Protein AF-A0A7C0XG24-F1 (afdb_monomer)

pLDDT: mean 74.59, std 22.89, range [33.06, 97.62]

Foldseek 3Di:
DPVVVVVVVVVVVVVVVVVPPPDDDDDDPPDDDDDPWDKDWDWDWDDDPQKIKIKIFIAISVRQADFFDKDWDWDAPDPVRHPTDTQDIFTQHNRNIGIDIGRHDDD

Solvent-accessible surface area (backbone atoms only — not comparable to full-atom values): 6606 Å² total; per-residue (Å²): 128,71,71,60,56,58,56,51,52,55,54,55,53,58,53,57,63,67,69,61,78,68,90,60,85,77,81,74,89,89,72,85,85,81,82,77,77,57,64,45,76,47,78,47,75,49,74,59,89,55,40,34,41,37,42,34,38,32,23,41,65,90,65,47,52,41,53,77,42,80,44,78,42,65,47,49,76,47,95,89,56,46,74,68,42,81,75,49,69,34,54,16,37,87,74,4,39,22,71,45,80,43,75,57,78,84,131

Sequence (107 aa):
MRKTLIKVALIYLALLLVGTAIAAYWIYSSVIQVTVSDYTLTLSATTDGRLITLNATLKDPNGDPVNGTIIYFYNCTDINGSGRTQIGTNVTDLNGVAIFKWLAPKN

Secondary structure (DSSP, 8-state):
-HHHHHHHHHHHHHHHHHHTSSS--S-------------EEEEEEEEETTEEEEEEEEE-TTS-B--SPEEEEEE-SSTT--S-EEEEEEE--TTSEEEEEEEPPP-

Structure (mmCIF, N/CA/C/O backbone):
data_AF-A0A7C0XG24-F1
#
_entry.id   AF-A0A7C0XG24-F1
#
loop_
_atom_site.group_PDB
_atom_site.id
_atom_site.type_symbol
_atom_site.label_atom_id
_atom_site.label_alt_id
_atom_site.label_comp_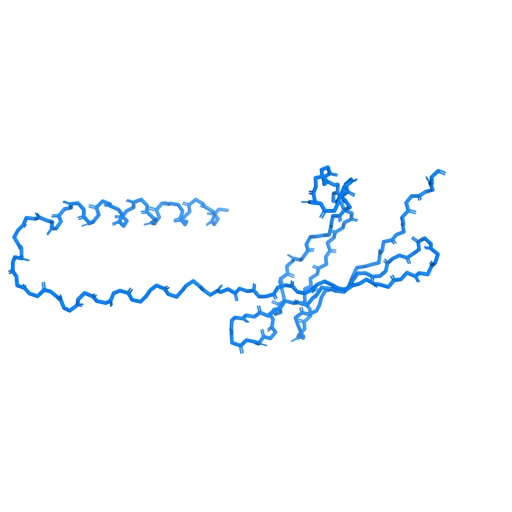id
_atom_site.label_asym_id
_atom_site.label_entity_id
_atom_site.label_seq_id
_atom_site.pdbx_PDB_ins_code
_atom_site.Cartn_x
_atom_site.Cartn_y
_atom_site.Cartn_z
_atom_site.occupancy
_atom_site.B_iso_or_equiv
_atom_site.auth_seq_id
_atom_site.auth_comp_id
_atom_site.auth_asym_id
_atom_site.auth_atom_id
_atom_site.pdbx_PDB_model_num
ATOM 1 N N . MET A 1 1 ? -20.820 -3.622 -7.088 1.00 46.75 1 MET A N 1
ATOM 2 C CA . MET A 1 1 ? -22.104 -2.932 -6.802 1.00 46.75 1 MET A CA 1
ATOM 3 C C . MET A 1 1 ? -22.109 -2.079 -5.512 1.00 46.75 1 MET A C 1
ATOM 5 O O . MET A 1 1 ? -23.112 -1.444 -5.230 1.00 46.75 1 MET A O 1
ATOM 9 N N . ARG A 1 2 ? -21.000 -1.963 -4.753 1.00 42.66 2 ARG A N 1
ATOM 10 C CA . ARG A 1 2 ? -20.964 -1.282 -3.433 1.00 42.66 2 ARG A CA 1
ATOM 11 C C . ARG A 1 2 ? -20.698 0.240 -3.465 1.00 42.66 2 ARG A C 1
ATOM 13 O O . ARG A 1 2 ? -21.010 0.928 -2.505 1.00 42.66 2 ARG A O 1
ATOM 20 N N . LYS A 1 3 ? -20.167 0.786 -4.570 1.00 33.06 3 LYS A N 1
ATOM 21 C CA . LYS A 1 3 ? -19.871 2.232 -4.715 1.00 33.06 3 LYS A CA 1
ATOM 22 C C . LYS A 1 3 ? -21.118 3.084 -4.993 1.00 33.06 3 LYS A C 1
ATOM 24 O O . LYS A 1 3 ? -21.174 4.240 -4.589 1.00 33.06 3 LYS A O 1
ATOM 29 N N . THR A 1 4 ? -22.120 2.507 -5.655 1.00 34.00 4 THR A N 1
ATOM 30 C CA . THR A 1 4 ? -23.380 3.183 -5.991 1.00 34.00 4 THR A CA 1
ATOM 31 C C . THR A 1 4 ? -24.246 3.390 -4.747 1.00 34.00 4 THR A C 1
ATOM 33 O O . THR A 1 4 ? -24.795 4.467 -4.565 1.00 34.00 4 THR A O 1
ATOM 36 N N . LEU A 1 5 ? -24.270 2.410 -3.835 1.00 37.75 5 LEU A N 1
ATOM 37 C CA . LEU A 1 5 ? -25.027 2.474 -2.577 1.00 37.75 5 LEU A CA 1
ATOM 38 C C . LEU A 1 5 ? -24.559 3.613 -1.649 1.00 37.75 5 LEU A C 1
ATOM 40 O O . LEU A 1 5 ? -25.393 4.302 -1.074 1.00 37.75 5 LEU A O 1
ATOM 44 N N . ILE A 1 6 ? -23.246 3.868 -1.560 1.00 38.12 6 ILE A N 1
ATOM 45 C CA . ILE A 1 6 ? -22.676 4.928 -0.701 1.00 38.12 6 ILE A CA 1
ATOM 46 C C . ILE A 1 6 ? -23.047 6.327 -1.217 1.00 38.12 6 ILE A C 1
ATOM 48 O O . ILE A 1 6 ? -23.435 7.195 -0.439 1.00 38.12 6 ILE A O 1
ATOM 52 N N . LYS A 1 7 ? -22.980 6.548 -2.538 1.00 33.97 7 LYS A N 1
ATOM 53 C CA . LYS A 1 7 ? -23.385 7.828 -3.145 1.00 33.97 7 LYS A CA 1
ATOM 54 C C . LYS A 1 7 ? -24.894 8.069 -3.043 1.00 33.97 7 LYS A C 1
ATOM 56 O O . LYS A 1 7 ? -25.303 9.194 -2.787 1.00 33.97 7 LYS A O 1
ATOM 61 N N . VAL A 1 8 ? -25.708 7.023 -3.213 1.00 37.03 8 VAL A N 1
ATOM 62 C CA . VAL A 1 8 ? -27.172 7.108 -3.080 1.00 37.03 8 VAL A CA 1
ATOM 63 C C . VAL A 1 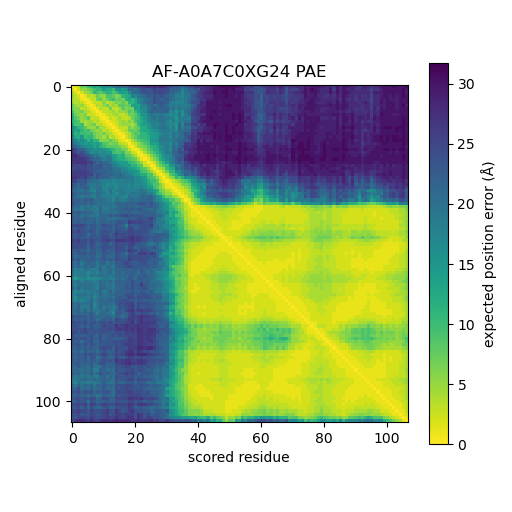8 ? -27.564 7.462 -1.639 1.00 37.03 8 VAL A C 1
ATOM 65 O O . VAL A 1 8 ? -28.377 8.361 -1.447 1.00 37.03 8 VAL A O 1
ATOM 68 N N . ALA A 1 9 ? -26.926 6.862 -0.628 1.00 41.25 9 ALA A N 1
ATOM 69 C CA . ALA A 1 9 ? -27.176 7.191 0.779 1.00 41.25 9 ALA A CA 1
ATOM 70 C C . ALA A 1 9 ? -26.854 8.661 1.132 1.00 41.25 9 ALA A C 1
ATOM 72 O O . ALA A 1 9 ? -27.623 9.305 1.843 1.00 41.25 9 ALA A O 1
ATOM 73 N N . LEU A 1 10 ? -25.764 9.219 0.587 1.00 42.34 10 LEU A N 1
ATOM 74 C CA . LEU A 1 10 ? -25.377 10.626 0.782 1.00 42.34 10 LEU A CA 1
ATOM 75 C C . LEU A 1 10 ? -26.389 11.619 0.179 1.00 42.34 10 LEU A C 1
ATOM 77 O O . LEU A 1 10 ? -26.642 12.669 0.765 1.00 42.34 10 LEU A O 1
ATOM 81 N N . ILE A 1 11 ? -26.994 11.285 -0.966 1.00 45.22 11 ILE A N 1
ATOM 82 C CA . ILE A 1 11 ? -27.991 12.138 -1.637 1.00 45.22 11 ILE A CA 1
ATOM 83 C C . ILE A 1 11 ? -29.333 12.127 -0.884 1.00 45.22 11 ILE A C 1
ATOM 85 O O . ILE A 1 11 ? -29.955 13.179 -0.734 1.00 45.22 11 ILE A O 1
ATOM 89 N N . TYR A 1 12 ? -29.758 10.975 -0.350 1.00 42.66 12 TYR A N 1
ATOM 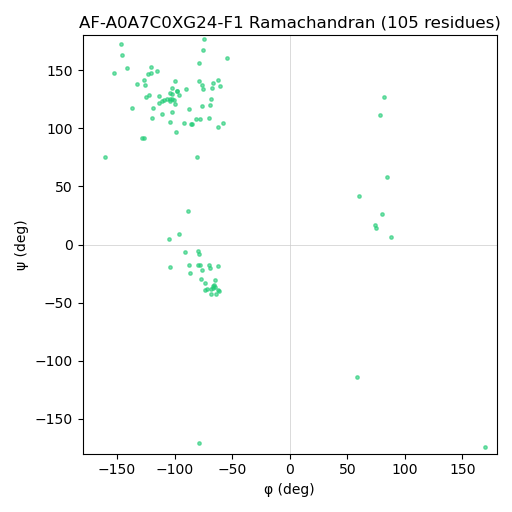90 C CA . TYR A 1 12 ? -30.974 10.893 0.474 1.00 42.66 12 TYR A CA 1
ATOM 91 C C . TYR A 1 12 ? -30.840 11.656 1.803 1.00 42.66 12 TYR A C 1
ATOM 93 O O . TYR A 1 12 ? -31.804 12.281 2.241 1.00 42.66 12 TYR A O 1
ATOM 101 N N . LEU A 1 13 ? -29.648 11.676 2.413 1.00 43.44 13 LEU A N 1
ATOM 102 C CA . LEU A 1 13 ? -29.382 12.440 3.638 1.00 43.44 13 LEU A CA 1
ATOM 103 C C . LEU A 1 13 ? -29.452 13.962 3.410 1.00 43.44 13 LEU A C 1
ATOM 105 O O . LEU A 1 13 ? -29.982 14.685 4.251 1.00 43.44 13 LEU A O 1
ATOM 109 N N . ALA A 1 14 ? -28.981 14.446 2.256 1.00 43.84 14 ALA A N 1
ATOM 110 C CA . ALA A 1 14 ? -29.064 15.863 1.900 1.00 43.84 14 ALA A CA 1
ATOM 111 C C . ALA A 1 14 ? -30.515 16.335 1.689 1.00 43.84 14 ALA A C 1
ATOM 113 O O . ALA A 1 14 ? -30.858 17.447 2.078 1.00 43.84 14 ALA A O 1
ATOM 114 N N . LEU A 1 15 ? -31.386 15.488 1.127 1.00 45.34 15 LEU A N 1
ATOM 115 C CA . LEU A 1 15 ? -32.804 15.817 0.935 1.00 45.34 15 LEU A CA 1
ATOM 116 C C . LEU A 1 15 ? -33.602 15.786 2.245 1.00 45.34 15 LEU A C 1
ATOM 118 O O . LEU A 1 15 ? -34.499 16.610 2.426 1.00 45.34 15 LEU A O 1
ATOM 122 N N . LEU A 1 16 ? -33.248 14.902 3.186 1.00 44.78 16 LEU A N 1
ATOM 123 C CA . LEU A 1 16 ? -33.883 14.871 4.507 1.00 44.78 16 LEU A CA 1
ATOM 124 C C . LEU A 1 16 ? -33.608 16.159 5.312 1.00 44.78 16 LEU A C 1
ATOM 126 O O . LEU A 1 16 ? -34.465 16.592 6.073 1.00 44.78 16 LEU A O 1
ATOM 130 N N . LEU A 1 17 ? -32.453 16.803 5.093 1.00 48.72 17 LEU A N 1
ATOM 131 C CA . LEU A 1 17 ? -32.067 18.063 5.745 1.00 48.72 17 LEU A CA 1
ATOM 132 C C . LEU A 1 17 ? -32.773 19.308 5.177 1.00 48.72 17 LEU A C 1
ATOM 134 O O . LEU A 1 17 ? -32.882 20.308 5.883 1.00 48.72 17 LEU A O 1
ATOM 138 N N . VAL A 1 18 ? -33.279 19.271 3.939 1.00 44.41 18 VAL A N 1
ATOM 139 C CA . VAL A 1 18 ? -34.044 20.400 3.363 1.00 44.41 18 VAL A CA 1
ATOM 140 C C . VAL A 1 18 ? -35.534 20.309 3.729 1.00 44.41 18 VAL A C 1
ATOM 142 O O . VAL A 1 18 ? -36.213 21.328 3.813 1.00 44.41 18 VAL A O 1
ATOM 145 N N . GLY A 1 19 ? -36.041 19.103 4.017 1.00 44.16 19 GLY A N 1
ATOM 146 C CA . GLY A 1 19 ? -37.448 18.867 4.364 1.00 44.16 19 GLY A CA 1
ATOM 147 C C . GLY A 1 19 ? -37.846 19.181 5.812 1.00 44.16 19 GLY A C 1
ATOM 148 O O . GLY A 1 19 ? -39.033 19.333 6.080 1.00 44.16 19 GLY A O 1
ATOM 149 N N . THR A 1 20 ? -36.899 19.301 6.747 1.00 47.00 20 THR A N 1
ATOM 150 C CA . THR A 1 20 ? -37.204 19.533 8.177 1.00 47.00 20 THR A CA 1
ATOM 151 C C . THR A 1 20 ? -36.942 20.963 8.651 1.00 47.00 20 THR A C 1
ATOM 153 O O . THR A 1 20 ? -37.103 21.255 9.832 1.00 47.00 20 THR A O 1
ATOM 156 N N . ALA A 1 21 ? -36.565 21.880 7.757 1.00 44.03 21 ALA A N 1
ATOM 157 C CA . ALA A 1 21 ? -36.311 23.282 8.096 1.00 44.03 21 ALA A CA 1
ATOM 158 C C . ALA A 1 21 ? -37.569 24.172 8.021 1.00 44.03 21 ALA A C 1
ATOM 160 O O . ALA A 1 21 ? -37.472 25.369 7.765 1.00 44.03 21 ALA A O 1
ATOM 161 N N . ILE A 1 22 ? -38.757 23.609 8.249 1.00 49.06 22 ILE A N 1
ATOM 162 C CA . ILE A 1 22 ? -39.967 24.371 8.567 1.00 49.06 22 ILE A CA 1
ATOM 163 C C . ILE A 1 22 ? -40.666 23.606 9.696 1.00 49.06 22 ILE A C 1
ATOM 165 O O . ILE A 1 22 ? -41.068 22.467 9.500 1.00 49.06 22 ILE A O 1
ATOM 169 N N . ALA A 1 23 ? -40.803 24.241 10.862 1.00 42.12 23 ALA A N 1
ATOM 170 C CA . ALA A 1 23 ? -41.480 23.742 12.069 1.00 42.12 23 ALA A CA 1
ATOM 171 C C . ALA A 1 23 ? -40.679 22.837 13.033 1.00 42.12 23 ALA A C 1
ATOM 173 O O . ALA A 1 23 ? -41.133 21.762 13.403 1.00 42.12 23 ALA A O 1
ATOM 174 N N . ALA A 1 24 ? -39.549 23.328 13.547 1.00 40.47 24 ALA A N 1
ATOM 175 C CA . ALA A 1 24 ? -39.134 23.050 14.931 1.00 40.47 24 ALA A CA 1
ATOM 176 C C . ALA A 1 24 ? -38.104 24.096 15.385 1.00 40.47 24 ALA A C 1
ATOM 178 O O . ALA A 1 24 ? -36.901 23.862 15.432 1.00 40.47 24 ALA A O 1
ATOM 179 N N . TYR A 1 25 ? -38.592 25.300 15.683 1.00 45.50 25 TYR A N 1
ATOM 180 C CA . TYR A 1 25 ? -37.944 26.147 16.684 1.00 45.50 25 TYR A CA 1
ATOM 181 C C . TYR A 1 25 ? -37.995 25.333 17.998 1.00 45.50 25 TYR A C 1
ATOM 183 O O . TYR A 1 25 ? -39.047 24.759 18.270 1.00 45.50 25 TYR A O 1
ATOM 191 N N . TRP A 1 26 ? -36.914 25.280 18.782 1.00 45.28 26 TRP A N 1
ATOM 192 C CA . TRP A 1 26 ? -36.745 24.505 20.036 1.00 45.28 26 TRP A CA 1
ATOM 193 C C . TRP A 1 26 ? -36.388 23.012 19.860 1.00 45.28 26 TRP A C 1
ATOM 195 O O . TRP A 1 26 ? -37.135 22.258 19.252 1.00 45.28 26 TRP A O 1
ATOM 205 N N . ILE A 1 27 ? -35.298 22.574 20.519 1.00 48.28 27 ILE A N 1
ATOM 206 C CA . ILE A 1 27 ? -34.613 21.261 20.402 1.00 48.28 27 ILE A CA 1
ATOM 207 C C . ILE A 1 27 ? -33.752 21.275 19.121 1.00 48.28 27 ILE A C 1
ATOM 209 O O . ILE A 1 27 ? -34.264 21.499 18.039 1.00 48.28 27 ILE A O 1
ATOM 213 N N . TYR A 1 28 ? -32.420 21.278 19.153 1.00 42.81 28 TYR A N 1
ATOM 214 C CA . TYR A 1 28 ? -31.525 20.215 19.598 1.00 42.81 28 TYR A CA 1
ATOM 215 C C . TYR A 1 28 ? -30.203 20.820 20.096 1.00 42.81 28 TYR A C 1
ATOM 217 O O . TYR A 1 28 ? -29.730 21.830 19.581 1.00 42.81 28 TYR A O 1
ATOM 225 N N . SER A 1 29 ? -29.579 20.178 21.081 1.00 42.38 29 SER A N 1
ATOM 226 C CA . SER A 1 29 ? -28.153 20.360 21.356 1.00 42.38 29 SER A CA 1
ATOM 227 C C . SER A 1 29 ? -27.376 19.997 20.084 1.00 42.38 29 SER A C 1
ATOM 229 O O . SER A 1 29 ? -27.304 18.826 19.709 1.00 42.38 29 SER A O 1
ATOM 231 N N . SER A 1 30 ? -26.878 20.999 19.363 1.00 49.41 30 SER A N 1
ATOM 232 C CA . SER A 1 30 ? -26.233 20.818 18.061 1.00 49.41 30 SER A CA 1
ATOM 233 C C . SER A 1 30 ? -24.789 20.369 18.229 1.00 49.41 30 SER A C 1
ATOM 235 O O . SER A 1 30 ? -23.858 21.146 18.028 1.00 49.41 30 SER A O 1
ATOM 237 N N . VAL A 1 31 ? -24.586 19.104 18.580 1.00 45.81 31 VAL A N 1
ATOM 238 C CA . VAL A 1 31 ? -23.274 18.475 18.433 1.00 45.81 31 VAL A CA 1
ATOM 239 C C . VAL A 1 31 ? -23.441 17.190 17.633 1.00 45.81 31 VAL A C 1
ATOM 241 O O . VAL A 1 31 ? -23.703 16.123 18.178 1.00 45.81 31 VAL A O 1
ATOM 244 N N . ILE A 1 32 ? -23.284 17.300 16.313 1.00 51.34 32 ILE A N 1
ATOM 245 C CA . ILE A 1 32 ? -23.061 16.140 15.449 1.00 51.34 32 ILE A CA 1
ATOM 246 C C . ILE A 1 32 ? -21.556 15.865 15.488 1.00 51.34 32 ILE A C 1
ATOM 248 O O . ILE A 1 32 ? -20.774 16.589 14.877 1.00 51.34 32 ILE A O 1
ATOM 252 N N . GLN A 1 33 ? -21.137 14.842 16.232 1.00 38.78 33 GLN A N 1
ATOM 253 C CA . GLN A 1 33 ? -19.771 14.327 16.138 1.00 38.78 33 GLN A CA 1
ATOM 254 C C . GLN A 1 33 ? -19.677 13.464 14.875 1.00 38.78 33 GLN A C 1
ATOM 256 O O . GLN A 1 33 ? -20.258 12.382 14.810 1.00 38.78 33 GLN A O 1
ATOM 261 N N . VAL A 1 34 ? -18.978 13.957 13.850 1.00 45.31 34 VAL A N 1
ATOM 262 C CA . VAL A 1 34 ? -18.634 13.174 12.657 1.00 45.31 34 VAL A CA 1
ATOM 263 C C . VAL A 1 34 ? -17.206 12.677 12.829 1.00 45.31 34 VAL A C 1
ATOM 265 O O . VAL A 1 34 ? -16.253 13.401 12.557 1.00 45.31 34 VAL A O 1
ATOM 268 N N . THR A 1 35 ? -17.049 11.440 13.290 1.00 46.00 35 THR A N 1
ATOM 269 C CA . THR A 1 35 ? -15.745 10.770 13.295 1.00 46.00 35 THR A CA 1
ATOM 270 C C . THR A 1 35 ? -15.537 10.118 11.934 1.00 46.00 35 THR A C 1
ATOM 272 O O . THR A 1 35 ? -16.127 9.080 11.631 1.00 46.00 35 THR A O 1
ATOM 275 N N . VAL A 1 36 ? -14.710 10.734 11.090 1.00 54.25 36 VAL A N 1
ATOM 276 C CA . VAL A 1 36 ? -14.134 10.045 9.933 1.00 54.25 36 VAL A CA 1
ATOM 277 C C . VAL A 1 36 ? -12.946 9.265 10.481 1.00 54.25 36 VAL A C 1
ATOM 279 O O . VAL A 1 36 ? -11.976 9.850 10.943 1.00 54.25 36 VAL A O 1
ATOM 282 N N . SER A 1 37 ? -13.070 7.944 10.552 1.00 59.91 37 SER A N 1
ATOM 283 C CA . SER A 1 37 ? -11.975 7.075 10.974 1.00 59.91 37 SER A CA 1
ATOM 284 C C . SER A 1 37 ? -10.802 7.201 9.996 1.00 59.91 37 SER A C 1
ATOM 286 O O . SER A 1 37 ? -10.833 6.595 8.925 1.00 59.91 37 SER A O 1
ATOM 288 N N . ASP A 1 38 ? -9.773 7.962 10.366 1.00 79.44 38 ASP A N 1
ATOM 289 C CA . ASP A 1 38 ? -8.527 8.048 9.609 1.00 79.44 38 ASP A CA 1
ATOM 290 C C . ASP A 1 38 ? -7.750 6.730 9.728 1.00 79.44 38 ASP A C 1
ATOM 292 O O . ASP A 1 38 ? -7.219 6.379 10.780 1.00 79.44 38 ASP A O 1
ATOM 296 N N . TYR A 1 39 ? -7.697 5.970 8.635 1.00 87.12 39 TYR A N 1
ATOM 297 C CA . TYR A 1 39 ? -6.807 4.817 8.533 1.00 87.12 39 TYR A CA 1
ATOM 298 C C . TYR A 1 39 ? -5.377 5.299 8.296 1.00 87.12 39 TYR A C 1
ATOM 300 O O . TYR A 1 39 ? -5.136 6.163 7.451 1.00 87.12 39 TYR A O 1
ATOM 308 N N . THR A 1 40 ? -4.414 4.691 8.984 1.00 88.38 40 THR A N 1
ATOM 309 C CA . THR A 1 40 ? -2.992 4.973 8.773 1.00 88.38 40 THR A CA 1
ATOM 310 C C . THR A 1 40 ? -2.375 3.892 7.899 1.00 88.38 40 THR A C 1
ATOM 312 O O . THR A 1 40 ? -2.369 2.718 8.268 1.00 88.38 40 THR A O 1
ATOM 315 N N . LEU A 1 41 ? -1.822 4.292 6.752 1.00 90.31 41 LEU A N 1
ATOM 316 C CA . LEU A 1 41 ? -1.024 3.425 5.888 1.00 90.31 41 LEU A CA 1
ATOM 317 C C . LEU A 1 41 ? 0.435 3.878 5.933 1.00 90.31 41 LEU A C 1
ATOM 319 O O . LEU A 1 41 ? 0.780 4.946 5.431 1.00 90.31 41 LEU A O 1
ATOM 323 N N . THR A 1 42 ? 1.299 3.056 6.516 1.00 91.19 42 THR A N 1
ATOM 324 C CA . THR A 1 42 ? 2.745 3.294 6.535 1.00 91.19 42 THR A CA 1
ATOM 325 C C . THR A 1 42 ? 3.414 2.407 5.499 1.00 91.19 42 THR A C 1
ATOM 327 O O . THR A 1 42 ? 3.186 1.201 5.481 1.00 91.19 42 THR A O 1
ATOM 330 N N . LEU A 1 43 ? 4.254 2.993 4.647 1.00 90.12 43 LEU A N 1
ATOM 331 C CA . LEU A 1 43 ? 5.041 2.268 3.655 1.00 90.12 43 LEU A CA 1
ATOM 332 C C . LEU A 1 43 ? 6.525 2.378 4.003 1.00 90.12 43 LEU A C 1
ATOM 334 O O . LEU A 1 43 ? 7.046 3.480 4.153 1.00 90.12 43 LEU A O 1
ATOM 338 N N . SER A 1 44 ? 7.209 1.242 4.080 1.00 91.25 44 SER A N 1
ATOM 339 C CA . SER A 1 44 ? 8.668 1.174 4.108 1.00 91.25 44 SER A CA 1
ATOM 340 C C . SER A 1 44 ? 9.181 0.356 2.926 1.00 91.25 44 SER A C 1
ATOM 342 O O . SER A 1 44 ? 8.475 -0.494 2.381 1.00 91.25 44 SER A O 1
ATOM 344 N N . ALA A 1 45 ? 10.406 0.644 2.496 1.00 89.94 45 ALA A N 1
ATOM 345 C CA . ALA A 1 45 ? 11.045 -0.033 1.379 1.00 89.94 45 ALA A CA 1
ATOM 346 C C . ALA A 1 45 ? 12.473 -0.429 1.758 1.00 89.94 45 ALA A C 1
ATOM 348 O O . ALA A 1 45 ? 13.200 0.363 2.355 1.00 89.94 45 ALA A O 1
ATOM 349 N N . THR A 1 46 ? 12.882 -1.635 1.378 1.00 92.81 46 THR A N 1
ATOM 350 C CA . THR A 1 46 ? 14.282 -2.067 1.394 1.00 92.81 46 THR A CA 1
ATOM 351 C C . THR A 1 46 ? 14.705 -2.454 -0.014 1.00 92.81 46 THR A C 1
ATOM 353 O O . THR A 1 46 ? 13.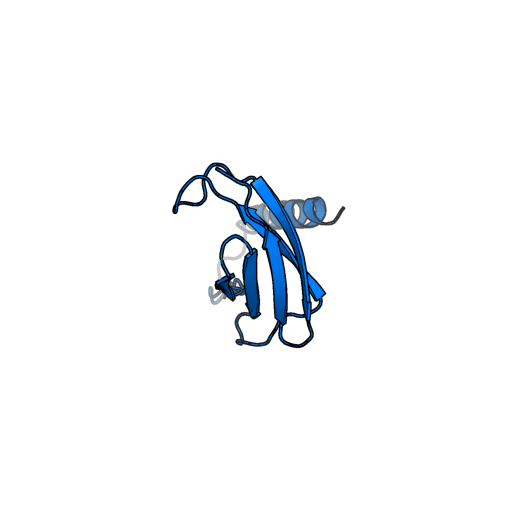888 -2.920 -0.811 1.00 92.81 46 THR A O 1
ATOM 356 N N . THR A 1 47 ? 15.972 -2.232 -0.350 1.00 91.94 47 THR A N 1
ATOM 357 C CA . THR A 1 47 ? 16.500 -2.496 -1.691 1.00 91.94 47 THR A CA 1
ATOM 358 C C . THR A 1 47 ? 17.717 -3.412 -1.621 1.00 91.94 47 THR A C 1
ATOM 360 O O . THR A 1 47 ? 18.583 -3.253 -0.765 1.00 91.94 47 THR A O 1
ATOM 363 N N . ASP A 1 48 ? 17.772 -4.373 -2.538 1.00 91.88 48 ASP A N 1
ATOM 364 C CA . ASP A 1 48 ? 18.929 -5.219 -2.822 1.00 91.88 48 ASP A CA 1
ATOM 365 C C . ASP A 1 48 ? 19.191 -5.165 -4.334 1.00 91.88 48 ASP A C 1
ATOM 367 O O . ASP A 1 48 ? 18.549 -5.838 -5.150 1.00 91.88 48 ASP A O 1
ATOM 371 N N . GLY A 1 49 ? 20.045 -4.221 -4.732 1.00 91.44 49 GLY A N 1
ATOM 372 C CA . GLY A 1 49 ? 20.216 -3.840 -6.131 1.00 91.44 49 GLY A CA 1
ATOM 373 C C . GLY A 1 49 ? 18.898 -3.367 -6.756 1.00 91.44 49 GLY A C 1
ATOM 374 O O . GLY A 1 49 ? 18.353 -2.332 -6.382 1.00 91.44 49 GLY A O 1
ATOM 375 N N . ARG A 1 50 ? 18.391 -4.128 -7.735 1.00 92.06 50 ARG A N 1
ATOM 376 C CA . ARG A 1 50 ? 17.121 -3.843 -8.435 1.00 92.06 50 ARG A CA 1
ATOM 377 C C . ARG A 1 50 ? 15.905 -4.508 -7.793 1.00 92.06 50 ARG A C 1
ATOM 379 O O . ARG A 1 50 ? 14.786 -4.268 -8.245 1.00 92.06 50 ARG A O 1
ATOM 386 N N . LEU A 1 51 ? 16.103 -5.356 -6.787 1.00 94.00 51 LEU A N 1
ATOM 387 C CA . LEU A 1 51 ? 15.010 -5.971 -6.052 1.00 94.00 51 LEU A CA 1
ATOM 388 C C . LEU A 1 51 ? 14.596 -5.045 -4.906 1.00 94.00 51 LEU A C 1
ATOM 390 O O . LEU A 1 51 ? 15.375 -4.780 -3.997 1.00 94.00 51 LEU A O 1
ATOM 394 N N . ILE A 1 52 ? 13.361 -4.563 -4.949 1.00 94.38 52 ILE A N 1
ATOM 395 C CA . ILE A 1 52 ? 12.776 -3.682 -3.941 1.00 94.38 52 ILE A CA 1
ATOM 396 C C . ILE A 1 52 ? 11.727 -4.476 -3.169 1.00 94.38 52 ILE A C 1
ATOM 398 O O . ILE A 1 52 ? 10.804 -5.028 -3.763 1.00 94.38 52 ILE A O 1
ATOM 402 N N . THR A 1 53 ? 11.847 -4.533 -1.846 1.00 93.19 53 THR A N 1
ATOM 403 C CA . THR A 1 53 ? 10.819 -5.093 -0.964 1.00 93.19 53 THR A CA 1
ATOM 404 C C . THR A 1 53 ? 10.055 -3.948 -0.319 1.00 93.19 53 THR A C 1
ATOM 406 O O . THR A 1 53 ? 10.614 -3.183 0.459 1.00 93.19 53 THR A O 1
ATOM 409 N N . LEU A 1 54 ? 8.775 -3.831 -0.653 1.00 93.06 54 LEU A N 1
ATOM 410 C CA . LEU A 1 54 ? 7.836 -2.869 -0.093 1.00 93.06 54 LEU A CA 1
ATOM 411 C C . LEU A 1 54 ? 7.049 -3.536 1.033 1.00 93.06 54 LEU A C 1
ATOM 413 O O . LEU A 1 54 ? 6.467 -4.600 0.832 1.00 93.06 54 LEU A O 1
ATOM 417 N N . ASN A 1 55 ? 7.010 -2.906 2.199 1.00 93.12 55 ASN A N 1
ATOM 418 C CA . ASN A 1 55 ? 6.252 -3.357 3.356 1.00 93.12 55 ASN A CA 1
ATOM 419 C C . ASN A 1 55 ? 5.229 -2.281 3.730 1.00 93.12 55 ASN A C 1
ATOM 421 O O . ASN A 1 55 ? 5.593 -1.207 4.213 1.00 93.12 55 ASN A O 1
ATOM 425 N N . ALA A 1 56 ? 3.955 -2.565 3.480 1.00 93.50 56 ALA A N 1
ATOM 426 C CA . ALA A 1 56 ? 2.848 -1.676 3.799 1.00 93.50 56 ALA A CA 1
ATOM 427 C C . ALA A 1 56 ? 2.132 -2.160 5.062 1.00 93.50 56 ALA A C 1
ATOM 429 O O . ALA A 1 56 ? 1.685 -3.301 5.101 1.00 93.50 56 ALA A O 1
ATOM 430 N N . THR A 1 57 ? 1.987 -1.297 6.064 1.00 93.50 57 THR A N 1
ATOM 431 C CA . THR A 1 57 ? 1.256 -1.586 7.304 1.00 93.50 57 THR A CA 1
ATOM 432 C C . THR A 1 57 ? 0.015 -0.709 7.376 1.00 93.50 57 THR A C 1
ATOM 434 O O . THR A 1 57 ? 0.128 0.517 7.355 1.00 93.50 57 THR A O 1
ATOM 437 N N . LEU A 1 58 ? -1.157 -1.335 7.468 1.00 92.38 58 LEU A N 1
ATOM 438 C CA . LEU A 1 58 ? -2.452 -0.675 7.580 1.00 92.38 58 LEU A CA 1
ATOM 439 C C . LEU A 1 58 ? -2.999 -0.814 9.001 1.00 92.38 58 LEU A C 1
ATOM 441 O O . LEU A 1 58 ? -3.166 -1.927 9.507 1.00 92.38 58 LEU A O 1
ATOM 445 N N . LYS A 1 59 ? -3.318 0.326 9.609 1.00 90.19 59 LYS A N 1
ATOM 446 C CA . LYS A 1 59 ? -3.966 0.416 10.916 1.00 90.19 59 LYS A CA 1
ATOM 447 C C . LYS A 1 59 ? -5.259 1.211 10.830 1.00 90.19 59 LYS A C 1
ATOM 449 O O . LYS A 1 59 ? -5.366 2.143 10.028 1.00 90.19 59 LYS A O 1
ATOM 454 N N . ASP A 1 60 ? -6.225 0.833 11.650 1.00 90.19 60 ASP A N 1
ATOM 455 C CA . ASP A 1 60 ? -7.423 1.621 11.893 1.00 90.19 60 ASP A CA 1
ATOM 456 C C . ASP A 1 60 ? -7.085 2.838 12.794 1.00 90.19 60 ASP A C 1
ATOM 458 O O . ASP A 1 60 ? -5.937 2.991 13.232 1.00 90.19 60 ASP A O 1
ATOM 462 N N . PRO A 1 61 ? -8.044 3.729 13.085 1.00 89.50 61 PRO A N 1
AT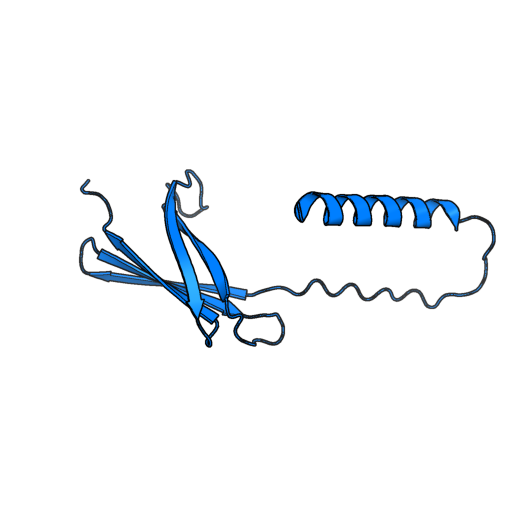OM 463 C CA . PRO A 1 61 ? -7.782 4.910 13.912 1.00 89.50 61 PRO A CA 1
ATOM 464 C C . PRO A 1 61 ? -7.518 4.607 15.387 1.00 89.50 61 PRO A C 1
ATOM 466 O O . PRO A 1 61 ? -6.991 5.465 16.090 1.00 89.50 61 PRO A O 1
ATOM 469 N N . ASN A 1 62 ? -7.885 3.417 15.869 1.00 89.12 62 ASN A N 1
ATOM 470 C CA . ASN A 1 62 ? -7.541 2.966 17.217 1.00 89.12 62 ASN A CA 1
ATOM 471 C C . ASN A 1 62 ? -6.087 2.467 17.277 1.00 89.12 62 ASN A C 1
ATOM 473 O O . ASN A 1 62 ? -5.555 2.227 18.359 1.00 89.12 62 ASN A O 1
ATOM 477 N N . GLY A 1 63 ? -5.425 2.353 16.120 1.00 90.75 63 GLY A N 1
ATOM 478 C CA . GLY A 1 63 ? -4.082 1.811 15.979 1.00 90.75 63 GLY A CA 1
ATOM 479 C C . GLY A 1 63 ? -4.059 0.294 15.790 1.00 90.75 63 GLY A C 1
ATOM 480 O O . GLY A 1 63 ? -2.961 -0.278 15.747 1.00 90.75 63 GLY A O 1
ATOM 481 N N . ASP A 1 64 ? -5.224 -0.340 15.640 1.00 94.00 64 ASP A N 1
ATOM 482 C CA . ASP A 1 64 ? -5.359 -1.781 15.475 1.00 94.00 64 ASP A CA 1
ATOM 483 C C . ASP A 1 64 ? -5.044 -2.200 14.031 1.00 94.00 64 ASP A C 1
ATOM 485 O O . ASP A 1 64 ? -5.400 -1.500 13.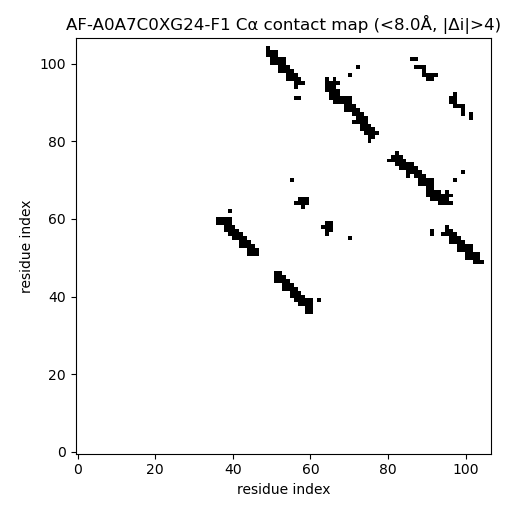076 1.00 94.00 64 ASP A O 1
ATOM 489 N N . PRO A 1 65 ? -4.354 -3.335 13.826 1.00 95.00 65 PRO A N 1
ATOM 490 C CA . PRO A 1 65 ? -4.012 -3.815 12.495 1.00 95.00 65 PRO A CA 1
ATOM 491 C C . PRO A 1 65 ? -5.249 -4.235 11.694 1.00 95.00 65 PRO A C 1
ATOM 493 O O . PRO A 1 65 ? -6.135 -4.929 12.190 1.00 95.00 65 PRO A O 1
ATOM 496 N N . VAL A 1 66 ? -5.273 -3.884 10.407 1.00 91.44 66 VAL A N 1
ATOM 497 C CA . VAL A 1 66 ? -6.401 -4.195 9.517 1.00 91.44 66 VAL A CA 1
ATOM 498 C C . VAL A 1 66 ? -6.043 -5.350 8.587 1.00 91.44 66 VAL A C 1
ATOM 500 O O . VAL A 1 66 ? -5.306 -5.178 7.615 1.00 91.44 66 VAL A O 1
ATOM 503 N N . ASN A 1 67 ? -6.596 -6.530 8.856 1.00 95.19 67 ASN A N 1
ATOM 504 C CA . ASN A 1 67 ? -6.403 -7.745 8.058 1.00 95.19 67 ASN A CA 1
ATOM 505 C C . ASN A 1 67 ? -7.256 -7.771 6.771 1.00 95.19 67 ASN A C 1
ATOM 507 O O . ASN A 1 67 ? -8.309 -7.136 6.688 1.00 95.19 67 ASN A O 1
ATOM 511 N N . GLY A 1 68 ? -6.821 -8.540 5.766 1.00 91.69 68 GLY A N 1
ATOM 512 C CA . GLY A 1 68 ? -7.659 -8.948 4.634 1.00 91.69 68 GLY A CA 1
ATOM 513 C C . GLY A 1 68 ? -7.916 -7.848 3.603 1.00 91.69 68 GLY A C 1
ATOM 514 O O . GLY A 1 68 ? -8.799 -7.980 2.755 1.00 91.69 68 GLY A O 1
ATOM 515 N N . THR A 1 69 ? -7.155 -6.755 3.657 1.00 90.06 69 THR A N 1
ATOM 516 C CA . THR A 1 69 ? -7.315 -5.596 2.776 1.00 90.06 69 THR A CA 1
ATOM 517 C C . THR A 1 69 ? -6.320 -5.654 1.624 1.00 90.06 69 THR A C 1
ATOM 519 O O . THR A 1 69 ? -5.129 -5.866 1.828 1.00 90.06 69 THR A O 1
ATOM 522 N N . ILE A 1 70 ? -6.801 -5.442 0.396 1.00 93.56 70 ILE A N 1
ATOM 523 C CA . ILE A 1 70 ? -5.949 -5.389 -0.800 1.00 93.56 70 ILE A CA 1
ATOM 524 C C . ILE A 1 70 ? -5.214 -4.043 -0.839 1.00 93.56 70 ILE A C 1
ATOM 526 O O . ILE A 1 70 ? -5.843 -2.991 -0.962 1.00 93.56 70 ILE A O 1
ATOM 530 N N . ILE A 1 71 ? -3.885 -4.093 -0.805 1.00 92.44 71 ILE A N 1
ATOM 531 C CA . ILE A 1 71 ? -2.983 -2.961 -1.016 1.00 92.44 71 ILE A CA 1
ATOM 532 C C . ILE A 1 71 ? -2.485 -2.982 -2.459 1.00 92.44 71 ILE A C 1
ATOM 534 O O . ILE A 1 71 ? -2.040 -4.012 -2.967 1.00 92.44 71 ILE A O 1
ATOM 538 N N . TYR A 1 72 ? -2.554 -1.826 -3.115 1.00 93.25 72 TYR A N 1
ATOM 539 C CA . TYR A 1 72 ? -2.095 -1.620 -4.485 1.00 93.25 72 TYR A CA 1
ATOM 540 C C . TYR A 1 72 ? -0.771 -0.863 -4.460 1.00 93.25 72 TYR A C 1
ATOM 542 O O . TYR A 1 72 ? -0.692 0.226 -3.893 1.00 93.25 72 TYR A O 1
ATOM 550 N N . PHE A 1 73 ? 0.254 -1.423 -5.094 1.00 91.25 73 PHE A N 1
ATOM 551 C CA . PHE A 1 73 ? 1.581 -0.826 -5.175 1.00 91.25 73 PHE A CA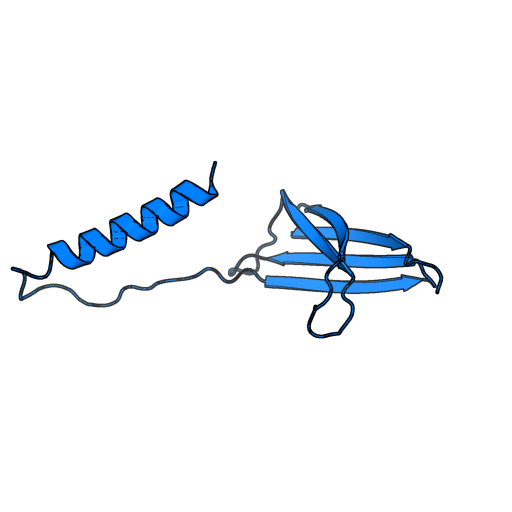 1
ATOM 552 C C . PHE A 1 73 ? 1.776 -0.190 -6.550 1.00 91.25 73 PHE A C 1
ATOM 554 O O . PHE A 1 73 ? 1.462 -0.796 -7.581 1.00 91.25 73 PHE A O 1
ATOM 561 N N . TYR A 1 74 ? 2.318 1.026 -6.561 1.00 91.50 74 TYR A N 1
ATOM 562 C CA . TYR A 1 74 ? 2.547 1.811 -7.770 1.00 91.50 74 TYR A CA 1
ATOM 563 C C . TYR A 1 74 ? 4.000 2.266 -7.838 1.00 91.50 74 TYR A C 1
ATOM 565 O O . TYR A 1 74 ? 4.584 2.645 -6.825 1.00 91.50 74 TYR A O 1
ATOM 573 N N . ASN A 1 75 ? 4.551 2.260 -9.047 1.00 89.81 75 ASN A N 1
ATOM 574 C CA . ASN A 1 75 ? 5.732 3.035 -9.384 1.00 89.81 75 ASN A CA 1
ATOM 575 C C . ASN A 1 75 ? 5.279 4.408 -9.892 1.00 89.81 75 ASN A C 1
ATOM 577 O O . ASN A 1 75 ? 4.360 4.487 -10.712 1.00 89.81 75 ASN A O 1
ATOM 581 N N . CYS A 1 76 ? 5.908 5.469 -9.404 1.00 87.75 76 CYS A N 1
ATOM 582 C CA . CYS A 1 76 ? 5.582 6.849 -9.746 1.00 87.75 76 CYS A CA 1
ATOM 583 C C . CYS A 1 76 ? 6.762 7.483 -10.479 1.00 87.75 76 CYS A C 1
ATOM 585 O O . CYS A 1 76 ? 7.916 7.152 -10.216 1.00 87.75 76 CYS A O 1
ATOM 587 N N . THR A 1 77 ? 6.480 8.418 -11.381 1.00 83.50 77 THR A N 1
ATOM 588 C CA . THR A 1 77 ? 7.525 9.140 -12.121 1.00 83.50 77 THR A CA 1
ATOM 589 C C . THR A 1 77 ? 8.189 10.231 -11.287 1.00 83.50 77 THR A C 1
ATOM 591 O O . THR A 1 77 ? 9.257 10.708 -11.655 1.00 83.50 77 THR A O 1
ATOM 594 N N . ASP A 1 78 ? 7.558 10.648 -10.187 1.00 82.06 78 ASP A N 1
ATOM 595 C CA . ASP A 1 78 ? 8.060 11.675 -9.280 1.00 82.06 78 ASP A CA 1
ATOM 596 C C . ASP A 1 78 ? 7.661 11.413 -7.814 1.00 82.06 78 ASP A C 1
ATOM 598 O O . ASP A 1 78 ? 6.860 10.525 -7.504 1.00 82.06 78 ASP A O 1
ATOM 602 N N . ILE A 1 79 ? 8.222 12.222 -6.909 1.00 76.00 79 ILE A N 1
ATOM 603 C CA . ILE A 1 79 ? 7.976 12.154 -5.460 1.00 76.00 79 ILE A CA 1
ATOM 604 C C . ILE A 1 79 ? 6.561 12.594 -5.055 1.00 76.00 79 ILE A C 1
ATOM 606 O O . ILE A 1 79 ? 6.076 12.211 -3.994 1.00 76.00 79 ILE A O 1
ATOM 610 N N . ASN A 1 80 ? 5.875 13.356 -5.910 1.00 82.62 80 ASN A N 1
ATOM 611 C CA . ASN A 1 80 ? 4.492 13.780 -5.684 1.00 82.62 80 ASN A CA 1
ATOM 612 C C . ASN A 1 80 ? 3.494 12.665 -6.038 1.00 82.62 80 ASN A C 1
ATOM 614 O O . ASN A 1 80 ? 2.287 12.794 -5.819 1.00 82.62 80 ASN A O 1
ATOM 618 N N . GLY A 1 81 ? 3.992 11.553 -6.583 1.00 79.12 81 GLY A N 1
ATOM 619 C CA . GLY A 1 81 ? 3.195 10.407 -6.968 1.00 79.12 81 GLY A CA 1
ATOM 620 C C . GLY A 1 81 ? 2.496 10.580 -8.314 1.00 79.12 81 GLY A C 1
ATOM 621 O O . GLY A 1 81 ? 1.437 9.984 -8.509 1.00 79.12 81 GLY A O 1
ATOM 622 N N . SER A 1 82 ? 3.012 11.394 -9.234 1.00 85.19 82 SER A N 1
ATOM 623 C CA . SER A 1 82 ? 2.491 11.474 -10.608 1.00 85.19 82 SER A CA 1
ATOM 624 C C . SER A 1 82 ? 2.928 10.264 -11.445 1.00 85.19 82 SER A C 1
ATOM 626 O O . SER A 1 82 ? 3.785 9.480 -11.035 1.00 85.19 82 SER A O 1
ATOM 628 N N . GLY A 1 83 ? 2.320 10.084 -12.626 1.00 87.12 83 GLY A N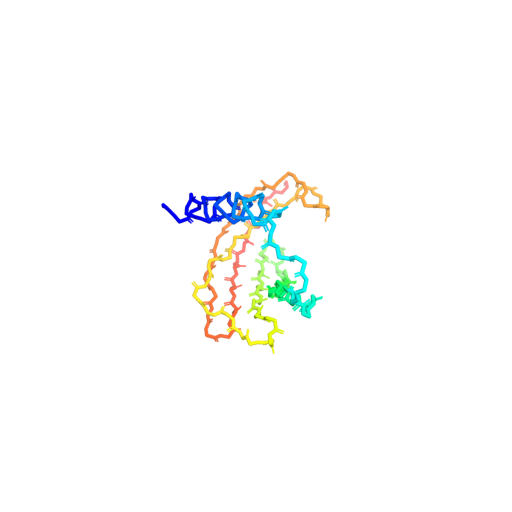 1
ATOM 629 C CA . GLY A 1 83 ? 2.742 9.053 -13.588 1.00 87.12 83 GLY A CA 1
ATOM 630 C C . GLY A 1 83 ? 2.661 7.622 -13.042 1.00 87.12 83 GLY A C 1
ATOM 631 O O . GLY A 1 83 ? 3.574 6.821 -13.231 1.00 87.12 83 GLY A O 1
ATOM 632 N N . ARG A 1 84 ? 1.582 7.309 -12.317 1.00 89.44 84 ARG A N 1
ATOM 633 C CA . ARG A 1 84 ? 1.428 6.045 -11.586 1.00 89.44 84 ARG A CA 1
ATOM 634 C C . ARG A 1 84 ? 1.269 4.867 -12.541 1.00 89.44 84 ARG A C 1
ATOM 636 O O . ARG A 1 84 ? 0.281 4.783 -13.265 1.00 89.44 84 ARG A O 1
ATOM 643 N N . THR A 1 85 ? 2.184 3.912 -12.457 1.00 91.56 85 THR A N 1
ATOM 644 C CA . THR A 1 85 ? 2.054 2.591 -13.077 1.00 91.56 85 THR A CA 1
ATOM 645 C C . THR A 1 85 ? 1.893 1.554 -11.980 1.00 91.56 85 THR A C 1
ATOM 647 O O . THR A 1 85 ? 2.727 1.468 -11.080 1.00 91.56 85 THR A O 1
ATOM 650 N N . GLN A 1 86 ? 0.817 0.769 -12.021 1.00 93.25 86 GLN A N 1
ATOM 651 C CA . GLN A 1 86 ? 0.613 -0.290 -11.037 1.00 93.25 86 GLN A CA 1
ATOM 652 C C . GLN A 1 86 ? 1.654 -1.393 -11.247 1.00 93.25 86 GLN A C 1
ATOM 654 O O . GLN A 1 86 ? 1.772 -1.940 -12.341 1.00 93.25 86 GLN A O 1
ATOM 659 N N . ILE A 1 87 ? 2.396 -1.719 -10.191 1.00 94.56 87 ILE A N 1
ATOM 660 C CA . ILE A 1 87 ? 3.452 -2.742 -10.219 1.00 94.56 87 ILE A CA 1
ATOM 661 C C . ILE A 1 87 ? 3.020 -4.046 -9.554 1.00 94.56 87 ILE A C 1
ATOM 663 O O . ILE A 1 87 ? 3.611 -5.086 -9.824 1.00 94.56 87 ILE A O 1
ATOM 667 N N . GLY A 1 88 ? 1.978 -4.011 -8.720 1.00 92.75 88 GLY A N 1
ATOM 668 C CA . GLY A 1 88 ? 1.410 -5.210 -8.118 1.00 92.75 88 GLY A CA 1
ATOM 669 C C . GLY A 1 88 ? 0.400 -4.918 -7.019 1.00 92.75 88 GLY A C 1
ATOM 670 O O . GLY A 1 88 ? 0.021 -3.773 -6.767 1.00 92.75 88 GLY A O 1
ATOM 671 N N . THR A 1 89 ? -0.043 -5.986 -6.369 1.00 93.25 89 THR A N 1
ATOM 672 C CA . THR A 1 89 ? -0.948 -5.947 -5.218 1.00 93.25 89 THR A CA 1
ATOM 673 C C . THR A 1 89 ? -0.546 -7.008 -4.210 1.00 93.25 89 THR A C 1
ATOM 675 O O . THR A 1 89 ? -0.052 -8.064 -4.606 1.00 93.25 89 THR A O 1
ATOM 678 N N . ASN A 1 90 ? -0.832 -6.778 -2.933 1.00 95.50 90 ASN A N 1
ATOM 679 C CA . ASN A 1 90 ? -0.852 -7.847 -1.939 1.00 95.50 90 ASN A CA 1
ATOM 680 C C . ASN A 1 90 ? -1.935 -7.583 -0.879 1.00 95.50 90 ASN A C 1
ATOM 682 O O . ASN A 1 90 ? -2.445 -6.470 -0.783 1.00 95.50 90 ASN A O 1
ATOM 686 N N . VAL A 1 91 ? -2.314 -8.606 -0.120 1.00 93.06 91 VAL A N 1
ATOM 687 C CA . VAL A 1 91 ? -3.336 -8.542 0.929 1.00 93.06 91 VAL A CA 1
ATOM 688 C C . VAL A 1 91 ? -2.665 -8.417 2.293 1.00 93.06 91 VAL A C 1
ATOM 690 O O . VAL A 1 91 ? -1.643 -9.058 2.532 1.00 93.06 91 VAL A O 1
ATOM 693 N N . THR A 1 92 ? -3.230 -7.597 3.179 1.00 93.81 92 THR A N 1
ATOM 694 C CA . THR A 1 92 ? -2.743 -7.471 4.555 1.00 93.81 92 THR A CA 1
ATOM 695 C C . THR A 1 92 ? -2.974 -8.749 5.364 1.00 93.81 92 THR A C 1
ATOM 697 O O . THR A 1 92 ? -4.055 -9.343 5.334 1.00 93.81 92 THR A O 1
ATOM 700 N N . ASP A 1 93 ? -1.951 -9.166 6.105 1.00 97.62 93 ASP A N 1
ATOM 701 C CA . ASP A 1 93 ? -1.988 -10.305 7.021 1.00 97.62 93 ASP A CA 1
ATOM 702 C C . ASP A 1 93 ? -2.668 -9.963 8.362 1.00 97.62 93 ASP A C 1
ATOM 704 O O . ASP A 1 93 ? -3.318 -8.927 8.513 1.00 97.62 93 ASP A O 1
ATOM 708 N N . LEU A 1 94 ? -2.601 -10.865 9.351 1.00 97.06 94 LEU A N 1
ATOM 709 C CA . LEU A 1 94 ? -3.211 -10.665 10.680 1.00 97.06 94 LEU A CA 1
ATOM 710 C C . LEU A 1 94 ? -2.614 -9.474 11.449 1.00 97.06 94 LEU A C 1
ATOM 712 O O . LEU A 1 94 ? -3.258 -8.956 12.353 1.00 97.06 94 LEU A O 1
ATOM 716 N N . ASN A 1 95 ? -1.424 -9.015 11.063 1.00 97.19 95 ASN A N 1
ATOM 717 C CA . ASN A 1 95 ? -0.752 -7.853 11.635 1.00 97.19 95 ASN A CA 1
ATOM 718 C C . ASN A 1 95 ? -0.989 -6.580 10.807 1.00 97.19 95 ASN A C 1
ATOM 720 O O . ASN A 1 95 ? -0.357 -5.553 11.056 1.00 97.19 95 ASN A O 1
ATOM 724 N N . GLY A 1 96 ? -1.888 -6.629 9.818 1.00 94.19 96 GLY A N 1
ATOM 725 C CA . GLY A 1 96 ? -2.175 -5.501 8.939 1.00 94.19 96 GLY A CA 1
ATOM 726 C C . GLY A 1 96 ? -1.067 -5.239 7.920 1.00 94.19 96 GLY A C 1
ATOM 727 O O . GLY A 1 96 ? -1.014 -4.150 7.352 1.00 94.19 96 GLY A O 1
ATOM 728 N N . VAL A 1 97 ? -0.172 -6.205 7.685 1.00 97.12 97 VAL A N 1
ATOM 729 C CA . VAL A 1 97 ? 1.026 -6.031 6.859 1.00 97.12 97 VAL A CA 1
ATOM 730 C C . VAL A 1 97 ? 0.856 -6.692 5.493 1.00 97.12 97 VAL A C 1
ATOM 732 O O . VAL A 1 97 ? 0.491 -7.859 5.392 1.00 97.12 97 VAL A O 1
ATOM 735 N N . ALA A 1 98 ? 1.162 -5.956 4.426 1.00 94.56 98 ALA A N 1
ATOM 736 C CA . ALA A 1 98 ? 1.240 -6.443 3.053 1.00 94.56 98 ALA A CA 1
ATOM 737 C C . ALA A 1 98 ? 2.665 -6.249 2.509 1.00 94.56 98 ALA A C 1
ATOM 739 O O . ALA A 1 98 ? 3.138 -5.118 2.371 1.00 94.56 98 ALA A O 1
ATOM 740 N N . ILE A 1 99 ? 3.344 -7.351 2.171 1.00 96.75 99 ILE A N 1
ATOM 741 C CA . ILE A 1 99 ? 4.724 -7.334 1.652 1.00 96.75 99 ILE A CA 1
ATOM 742 C C . ILE A 1 99 ? 4.723 -7.588 0.148 1.00 96.75 99 ILE A C 1
ATOM 744 O O . ILE A 1 99 ? 4.256 -8.629 -0.303 1.0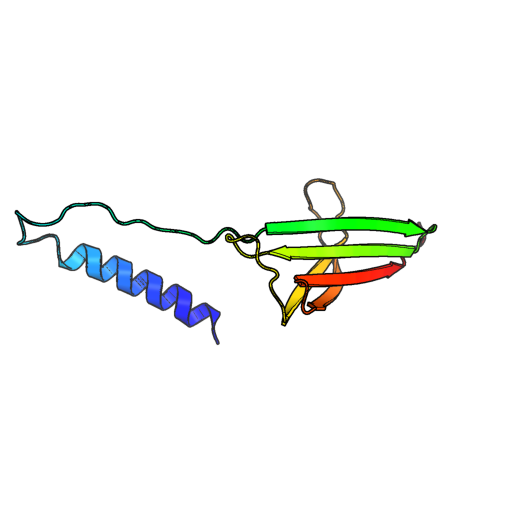0 96.75 99 ILE A O 1
ATOM 748 N N . PHE A 1 100 ? 5.293 -6.688 -0.643 1.00 94.75 100 PHE A N 1
ATOM 749 C CA . PHE A 1 100 ? 5.404 -6.846 -2.090 1.00 94.75 100 PHE A CA 1
ATOM 750 C C . PHE A 1 100 ? 6.856 -6.720 -2.547 1.00 94.75 100 PHE A C 1
ATOM 752 O O . PHE A 1 100 ? 7.531 -5.743 -2.238 1.00 94.75 100 PHE A O 1
ATOM 759 N N . LYS A 1 101 ? 7.342 -7.710 -3.301 1.00 96.06 101 LYS A N 1
ATOM 760 C CA . LYS A 1 101 ? 8.677 -7.679 -3.907 1.00 96.06 101 LYS A CA 1
ATOM 761 C C . LYS A 1 101 ? 8.561 -7.287 -5.371 1.00 96.06 101 LYS A C 1
ATOM 763 O O . LYS A 1 101 ? 7.867 -7.951 -6.137 1.00 96.06 101 LYS A O 1
ATOM 768 N N . TRP A 1 102 ? 9.273 -6.240 -5.757 1.00 94.12 102 TRP A N 1
ATOM 769 C CA . TRP A 1 102 ? 9.287 -5.709 -7.108 1.00 94.12 102 TRP A CA 1
ATOM 770 C C . TRP A 1 102 ? 10.702 -5.710 -7.673 1.00 94.12 102 TRP A C 1
ATOM 772 O O . TRP A 1 102 ? 11.627 -5.194 -7.053 1.00 94.12 102 TRP A O 1
ATOM 782 N N . LEU A 1 103 ? 10.872 -6.275 -8.866 1.00 94.69 103 LEU A N 1
ATOM 783 C CA . LEU A 1 103 ? 12.119 -6.172 -9.614 1.00 94.69 103 LEU A CA 1
ATOM 784 C C . LEU A 1 103 ? 12.026 -4.961 -10.547 1.00 94.69 103 LEU A C 1
ATOM 786 O O . LEU A 1 103 ? 11.346 -5.019 -11.573 1.00 94.69 103 LEU A O 1
ATOM 790 N N . ALA A 1 104 ? 12.703 -3.869 -10.193 1.00 90.50 104 ALA A N 1
ATOM 791 C CA . ALA A 1 104 ? 12.677 -2.641 -10.981 1.00 90.50 104 ALA A CA 1
ATOM 792 C C . ALA A 1 104 ? 13.272 -2.888 -12.385 1.00 90.50 104 ALA A C 1
ATOM 794 O O . ALA A 1 104 ? 14.250 -3.637 -12.485 1.00 90.50 104 ALA A O 1
ATOM 795 N N . PRO A 1 105 ? 12.739 -2.298 -13.475 1.00 87.25 105 PRO A N 1
ATOM 796 C CA . PRO A 1 105 ? 13.273 -2.445 -14.836 1.00 87.25 105 PRO A CA 1
ATOM 797 C C . PRO A 1 105 ? 14.765 -2.088 -14.954 1.00 87.25 105 PRO A C 1
ATOM 799 O O . PRO A 1 105 ? 15.334 -1.453 -14.069 1.00 87.25 105 PRO A O 1
ATOM 802 N N . LYS A 1 106 ? 15.434 -2.562 -16.015 1.00 83.25 106 LYS A N 1
ATOM 803 C CA . LYS A 1 106 ? 16.775 -2.054 -16.349 1.00 83.25 106 LYS A CA 1
ATOM 804 C C . LYS A 1 106 ? 16.578 -0.675 -16.971 1.00 83.25 106 LYS A C 1
ATOM 806 O O . LYS A 1 106 ? 15.688 -0.543 -17.810 1.00 83.25 106 LYS A O 1
ATOM 811 N N . ASN A 1 107 ? 17.376 0.295 -16.536 1.00 64.06 107 ASN A N 1
ATOM 812 C CA . ASN A 1 107 ? 17.529 1.555 -17.259 1.00 64.06 107 ASN A CA 1
ATOM 813 C C . ASN A 1 107 ? 18.242 1.308 -18.588 1.00 64.06 107 ASN A C 1
ATOM 815 O O . ASN A 1 107 ? 19.090 0.382 -18.621 1.00 64.06 107 ASN A O 1
#

Radius of gyration: 21.41 Å; Cα contacts (8 Å, |Δi|>4): 153; chains: 1; bounding box: 62×37×39 Å

Nearest PDB structures (foldseek):
  4lnv-assembly3_C  TM=5.988E-01  e=2.251E+00  Anopheles gambiae
  5od4-assembly1_A  TM=4.335E-01  e=3.296E+00  Fusarium oxysporum

Mean predicted aligned error: 13.74 Å